Protein AF-A0A2R6E708-F1 (afdb_monomer_lite)

pLDDT: mean 72.61, std 21.99, range [40.0, 98.25]

Foldseek 3Di:
DDDDDDDDDDDDDDDDDDDDDDDDDDDDDDPPPPPPPDDDDDDPDDPDDPVVVDDQLDDDDDPAPAWDDWDADPVRQWIWTQGPVWIWIWGCPPSNDIDTDDID

Sequence (104 aa):
MRRREYLRSAVGAAGLAGLATTVPPALGADDVSPSTNDRSPAGTGATTTRSDEFEPLASVGLDSEEVAEAVTTPDGRWAFVATFAGFRVVDLADPASPEVVAGR

Radius of gyration: 28.06 Å; chains: 1; bounding box: 31×58×69 Å

Secondary structure (DSSP, 8-state):
----------------------------------------------S--SGGGG--S-----SSS-EEEEEE-TTSSEEEEEESS-EEEEE-SSTTS-EEEEE-

Structure (mmCIF, N/CA/C/O backbone):
data_AF-A0A2R6E708-F1
#
_entry.id   AF-A0A2R6E708-F1
#
loop_
_atom_site.group_PDB
_atom_site.id
_atom_site.type_symbol
_atom_site.label_atom_id
_atom_site.label_alt_id
_atom_site.label_comp_id
_atom_site.label_asym_id
_atom_site.label_entity_id
_atom_site.label_seq_id
_atom_site.pdbx_PDB_ins_code
_atom_site.Cartn_x
_atom_site.Cartn_y
_atom_site.Cartn_z
_atom_site.occupancy
_atom_site.B_iso_or_equiv
_atom_site.auth_seq_id
_atom_site.auth_comp_id
_atom_site.auth_asym_id
_atom_site.auth_atom_id
_atom_site.pdbx_PDB_model_num
ATOM 1 N N . MET A 1 1 ? 8.372 27.273 -28.860 1.00 46.53 1 MET A N 1
ATOM 2 C CA . MET A 1 1 ? 9.191 27.455 -27.641 1.00 46.53 1 MET A CA 1
ATOM 3 C C . MET A 1 1 ? 9.143 28.922 -27.231 1.00 46.53 1 MET A C 1
ATOM 5 O O . MET A 1 1 ? 9.765 29.742 -27.895 1.00 46.53 1 MET A O 1
ATOM 9 N N . ARG A 1 2 ? 8.354 29.279 -26.209 1.00 58.94 2 ARG A N 1
ATOM 10 C CA . ARG A 1 2 ? 8.243 30.658 -25.703 1.00 58.94 2 ARG A CA 1
ATOM 11 C C . ARG A 1 2 ? 8.785 30.685 -24.276 1.00 58.94 2 ARG A C 1
ATOM 13 O O . ARG A 1 2 ? 8.391 29.872 -23.448 1.00 58.94 2 ARG A O 1
ATOM 20 N N . ARG A 1 3 ? 9.794 31.530 -24.075 1.00 58.06 3 ARG A N 1
ATOM 21 C CA . ARG A 1 3 ? 10.642 31.609 -22.887 1.00 58.06 3 ARG A CA 1
ATOM 22 C C . ARG A 1 3 ? 9.893 32.303 -21.739 1.00 58.06 3 ARG A C 1
ATOM 24 O O . ARG A 1 3 ? 9.217 33.293 -21.974 1.00 58.06 3 ARG A O 1
ATOM 31 N N . ARG A 1 4 ? 10.034 31.698 -20.553 1.00 63.19 4 ARG A N 1
ATOM 32 C CA . ARG A 1 4 ? 10.035 32.229 -19.173 1.00 63.19 4 ARG A CA 1
ATOM 33 C C . ARG A 1 4 ? 9.749 33.727 -19.032 1.00 63.19 4 ARG A C 1
ATOM 35 O O . ARG A 1 4 ? 10.479 34.489 -19.641 1.00 63.19 4 ARG A O 1
ATOM 42 N N . GLU A 1 5 ? 8.823 34.099 -18.142 1.00 57.72 5 GLU A N 1
ATOM 43 C CA . GLU A 1 5 ? 8.899 35.294 -17.272 1.00 57.72 5 GLU A CA 1
ATOM 44 C C . GLU A 1 5 ? 7.590 35.488 -16.485 1.00 57.72 5 GLU A C 1
ATOM 46 O O . GLU A 1 5 ? 6.658 36.097 -16.989 1.00 57.72 5 GLU A O 1
ATOM 51 N N . TYR A 1 6 ? 7.522 35.015 -15.234 1.00 52.84 6 TYR A N 1
ATOM 52 C CA . TYR A 1 6 ? 6.590 35.567 -14.240 1.00 52.84 6 TYR A CA 1
ATOM 53 C C . TYR A 1 6 ? 7.247 35.562 -12.855 1.00 52.84 6 TYR A C 1
ATOM 55 O O . TYR A 1 6 ? 7.021 34.683 -12.032 1.00 52.84 6 TYR A O 1
ATOM 63 N N . LEU A 1 7 ? 8.086 36.570 -12.615 1.00 58.50 7 LEU A N 1
ATOM 64 C CA . LEU A 1 7 ? 8.478 37.018 -11.279 1.00 58.50 7 LEU A CA 1
ATOM 65 C C . LEU A 1 7 ? 8.191 38.523 -11.191 1.00 58.50 7 LEU A C 1
ATOM 67 O O . LEU A 1 7 ? 8.990 39.345 -11.631 1.00 58.50 7 LEU A O 1
ATOM 71 N N . ARG A 1 8 ? 7.022 38.871 -10.6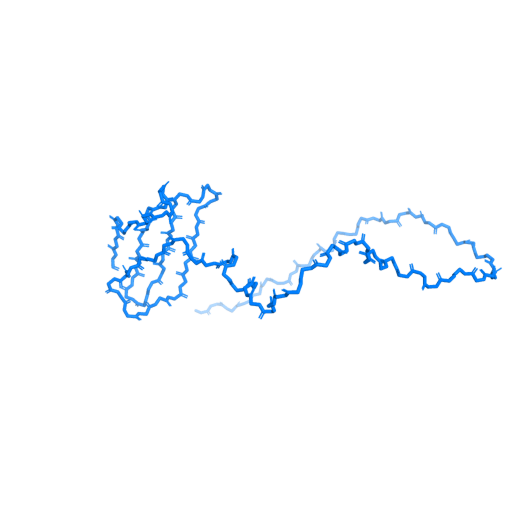45 1.00 54.66 8 ARG A N 1
ATOM 72 C CA . ARG A 1 8 ? 6.670 40.185 -10.070 1.00 54.66 8 ARG A CA 1
ATOM 73 C C . ARG A 1 8 ? 5.688 39.884 -8.932 1.00 54.66 8 ARG A C 1
ATOM 75 O O . ARG A 1 8 ? 4.583 39.441 -9.201 1.00 54.66 8 ARG A O 1
ATOM 82 N N . SER A 1 9 ? 6.152 39.736 -7.693 1.00 42.91 9 SER A N 1
ATOM 83 C CA . SER A 1 9 ? 6.456 40.790 -6.711 1.00 42.91 9 SER A CA 1
ATOM 84 C C . SER A 1 9 ? 5.245 41.648 -6.333 1.00 42.91 9 SER A C 1
ATOM 86 O O . SER A 1 9 ? 4.812 42.485 -7.118 1.00 42.91 9 SER A O 1
ATOM 88 N N . ALA A 1 10 ? 4.755 41.422 -5.112 1.00 55.16 10 ALA A N 1
ATOM 89 C CA . ALA A 1 10 ? 4.139 42.383 -4.188 1.00 55.16 10 ALA A CA 1
ATOM 90 C C . ALA A 1 10 ? 3.968 41.620 -2.855 1.00 55.16 10 ALA A C 1
ATOM 92 O O . ALA A 1 10 ? 3.074 40.796 -2.722 1.00 55.16 10 ALA A O 1
ATOM 93 N N . VAL A 1 11 ? 4.951 41.597 -1.947 1.00 51.38 11 VAL A N 1
ATOM 94 C CA . VAL A 1 11 ? 5.186 42.611 -0.898 1.00 51.38 11 VAL A CA 1
ATOM 95 C C . VAL A 1 11 ? 3.875 43.232 -0.410 1.00 51.38 11 VAL A C 1
ATOM 97 O O . VAL A 1 11 ? 3.474 44.305 -0.846 1.00 51.38 11 VAL A O 1
ATOM 100 N N . GLY A 1 12 ? 3.210 42.525 0.502 1.00 43.16 12 GLY A N 1
ATOM 101 C CA . GLY A 1 12 ? 2.180 43.073 1.376 1.00 43.16 12 GLY A CA 1
ATOM 102 C C . GLY A 1 12 ? 2.776 43.267 2.765 1.00 43.16 12 GLY A C 1
ATOM 103 O O . GLY A 1 12 ? 2.881 42.317 3.533 1.00 43.16 12 GLY A O 1
ATOM 104 N N . ALA A 1 13 ? 3.212 44.490 3.057 1.00 47.12 13 ALA A N 1
ATOM 105 C CA . ALA A 1 13 ? 3.606 44.916 4.391 1.00 47.12 13 ALA A CA 1
ATOM 106 C C . ALA A 1 13 ? 2.341 45.165 5.227 1.00 47.12 13 ALA A C 1
ATOM 108 O O . ALA A 1 13 ? 1.618 46.127 4.979 1.00 47.12 13 ALA A O 1
ATOM 109 N N . ALA A 1 14 ? 2.077 44.310 6.213 1.00 45.00 14 ALA A N 1
ATOM 110 C CA . ALA A 1 14 ? 1.120 44.584 7.281 1.00 45.00 14 ALA A CA 1
ATOM 111 C C . ALA A 1 14 ? 1.910 44.745 8.587 1.00 45.00 14 ALA A C 1
ATOM 113 O O . ALA A 1 14 ? 2.676 43.867 8.978 1.00 45.00 14 ALA A O 1
ATOM 114 N N . GLY A 1 15 ? 1.803 45.938 9.172 1.00 40.00 15 GLY A N 1
ATOM 115 C CA . GLY A 1 15 ? 2.699 46.452 10.198 1.00 40.00 15 GLY A CA 1
ATOM 116 C C . GLY A 1 15 ? 2.564 45.786 11.564 1.00 40.00 15 GLY A C 1
ATOM 117 O O . GLY A 1 15 ? 1.469 45.513 12.045 1.00 40.00 15 GLY A O 1
ATOM 118 N N . LEU A 1 16 ? 3.711 45.612 12.216 1.00 43.25 16 LEU A N 1
ATOM 119 C CA . LEU A 1 16 ? 3.812 45.344 13.645 1.00 43.25 16 LEU A CA 1
ATOM 120 C C . LEU A 1 16 ? 4.058 46.672 14.359 1.00 43.25 16 LEU A C 1
ATOM 122 O O . LEU A 1 16 ? 5.170 47.198 14.382 1.00 43.25 16 LEU A O 1
ATOM 126 N N . ALA A 1 17 ? 2.985 47.235 14.903 1.00 45.31 17 ALA A N 1
ATOM 127 C CA . ALA A 1 17 ? 3.048 48.359 15.815 1.00 45.31 17 ALA A CA 1
ATOM 128 C C . ALA A 1 17 ? 3.394 47.860 17.227 1.00 45.31 17 ALA A C 1
ATOM 130 O O . ALA A 1 17 ? 2.650 47.078 17.808 1.00 45.31 17 ALA A O 1
ATOM 131 N N . GLY A 1 18 ? 4.498 48.382 17.764 1.00 43.66 18 GLY A N 1
ATOM 132 C CA . GLY A 1 18 ? 4.658 48.691 19.184 1.00 43.66 18 GLY A CA 1
ATOM 133 C C . GLY A 1 18 ? 5.059 47.551 20.113 1.00 43.66 18 GLY A C 1
ATOM 134 O O . GLY A 1 18 ? 4.198 46.870 20.646 1.00 43.66 18 GLY A O 1
ATOM 135 N N . LEU A 1 19 ? 6.348 47.481 20.457 1.00 46.94 19 LEU A N 1
ATOM 136 C CA . LEU A 1 19 ? 6.777 47.053 21.791 1.00 46.94 19 LEU A CA 1
ATOM 137 C C . LEU A 1 19 ? 7.939 47.941 22.254 1.00 46.94 19 LEU A C 1
ATOM 139 O O . LEU A 1 19 ? 8.966 48.062 21.588 1.00 46.94 19 LEU A O 1
ATOM 143 N N . ALA A 1 20 ? 7.705 48.634 23.366 1.00 49.03 20 ALA A N 1
ATOM 144 C CA . ALA A 1 20 ? 8.596 49.612 23.967 1.00 49.03 20 ALA A CA 1
ATOM 145 C C . ALA A 1 20 ? 9.851 48.951 24.558 1.00 49.03 20 ALA A C 1
ATOM 147 O O . ALA A 1 20 ? 9.784 47.881 25.158 1.00 49.03 20 ALA A O 1
ATOM 148 N N . THR A 1 21 ? 10.989 49.630 24.409 1.00 49.47 21 THR A N 1
ATOM 149 C CA . THR A 1 21 ? 12.253 49.278 25.060 1.00 49.47 21 THR A CA 1
ATOM 150 C C . THR A 1 21 ? 12.289 49.889 26.458 1.00 49.47 21 THR A C 1
ATOM 152 O O . THR A 1 21 ? 12.107 51.095 26.589 1.00 49.47 21 THR A O 1
ATOM 155 N N . THR A 1 22 ? 12.554 49.088 27.489 1.00 55.75 22 THR A N 1
ATOM 156 C CA . THR A 1 22 ? 13.153 49.559 28.748 1.00 55.75 22 THR A CA 1
ATOM 157 C C . THR A 1 22 ? 13.912 48.404 29.401 1.00 55.75 22 THR A C 1
ATOM 159 O O . THR A 1 22 ? 13.300 47.478 29.928 1.00 55.75 22 THR A O 1
ATOM 162 N N . VAL A 1 23 ? 15.245 48.465 29.372 1.00 56.66 23 VAL A N 1
ATOM 163 C CA . VAL A 1 23 ? 16.144 47.617 30.174 1.00 56.66 23 VAL A CA 1
ATOM 164 C C . VAL A 1 23 ? 16.392 48.316 31.513 1.00 56.66 23 VAL A C 1
ATOM 166 O O . VAL A 1 23 ? 16.627 49.526 31.525 1.00 56.66 23 VAL A O 1
ATOM 169 N N . PRO A 1 24 ? 16.397 47.577 32.632 1.00 54.50 24 PRO A N 1
ATOM 170 C CA . PRO A 1 24 ? 17.534 47.691 33.548 1.00 54.50 24 PRO A CA 1
ATOM 171 C C . PRO A 1 24 ? 18.154 46.327 33.922 1.00 54.50 24 PRO A C 1
ATOM 173 O O . PRO A 1 24 ? 17.512 45.290 33.760 1.00 54.50 24 PRO A O 1
ATOM 176 N N . PRO A 1 25 ? 19.417 46.318 34.393 1.00 57.31 25 PRO A N 1
ATOM 177 C CA . PRO A 1 25 ? 20.227 45.114 34.527 1.00 57.31 25 PRO A CA 1
ATOM 178 C C . PRO A 1 25 ? 20.175 44.484 35.931 1.00 57.31 25 PRO A C 1
ATOM 180 O O . PRO A 1 25 ? 19.835 45.143 36.910 1.00 57.31 25 PRO A O 1
ATOM 183 N N . ALA A 1 26 ? 20.699 43.253 35.980 1.00 47.25 26 ALA A N 1
ATOM 184 C CA . ALA A 1 26 ? 21.366 42.582 37.100 1.00 47.25 26 ALA A CA 1
ATOM 185 C C . ALA A 1 26 ? 20.594 41.510 37.897 1.00 47.25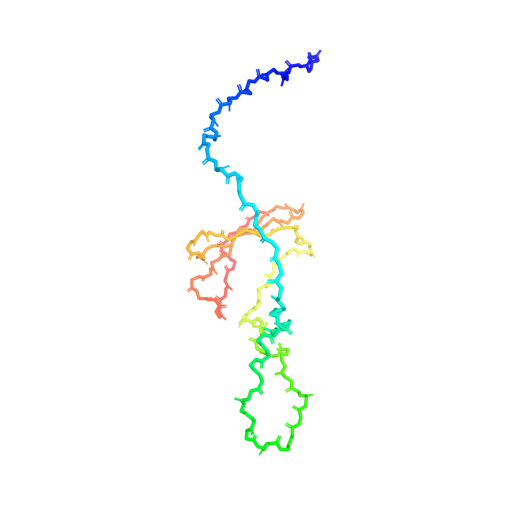 26 ALA A C 1
ATOM 187 O O . ALA A 1 26 ? 19.477 41.709 38.360 1.00 47.25 26 ALA A O 1
ATOM 188 N N . LEU A 1 27 ? 21.376 40.454 38.169 1.00 43.75 27 LEU A N 1
ATOM 189 C CA . LEU A 1 27 ? 21.300 39.441 39.230 1.00 43.75 27 LEU A CA 1
ATOM 190 C C . LEU A 1 27 ? 20.712 38.087 38.813 1.00 43.75 27 LEU A C 1
ATOM 192 O O . LEU A 1 27 ? 19.643 37.992 38.226 1.00 43.75 27 LEU A O 1
ATOM 196 N N . GLY A 1 28 ? 21.525 37.057 39.067 1.00 49.66 28 GLY A N 1
ATOM 197 C CA . GLY A 1 28 ? 21.445 35.715 38.509 1.00 49.66 28 GLY A CA 1
ATOM 198 C C . GLY A 1 28 ? 20.111 35.006 38.699 1.00 49.66 28 GLY A C 1
ATOM 199 O O . GLY A 1 28 ? 19.449 35.135 39.724 1.00 49.66 28 GLY A O 1
ATOM 200 N N . ALA A 1 29 ? 19.779 34.198 37.702 1.00 55.41 29 ALA A N 1
ATOM 201 C CA . ALA A 1 29 ? 18.873 33.080 37.847 1.00 55.41 29 ALA A CA 1
ATOM 202 C C . ALA A 1 29 ? 19.575 31.887 37.201 1.00 55.41 29 ALA A C 1
ATOM 204 O O . ALA A 1 29 ? 19.902 31.913 36.014 1.00 55.41 29 ALA A O 1
ATOM 205 N N . ASP A 1 30 ? 19.899 30.924 38.051 1.00 49.72 30 ASP A N 1
ATOM 206 C CA . ASP A 1 30 ? 20.515 29.647 37.748 1.00 49.72 30 ASP A CA 1
ATOM 207 C C . ASP A 1 30 ? 19.913 28.997 36.495 1.00 49.72 30 ASP A C 1
ATOM 209 O O . ASP A 1 30 ? 18.692 28.912 36.343 1.00 49.72 30 ASP A O 1
ATOM 213 N N . ASP A 1 31 ? 20.790 28.515 35.611 1.00 53.00 31 ASP A N 1
ATOM 214 C CA . ASP A 1 31 ? 20.453 27.607 34.515 1.00 53.00 31 ASP A CA 1
ATOM 215 C C . ASP A 1 31 ? 19.993 26.272 35.123 1.00 53.00 31 ASP A C 1
ATOM 217 O O . ASP A 1 31 ? 20.736 25.298 35.237 1.00 53.00 31 ASP A O 1
ATOM 221 N N . VAL A 1 32 ? 18.760 26.255 35.627 1.00 53.97 32 VAL A N 1
ATOM 222 C CA . VAL A 1 32 ? 18.070 25.035 36.029 1.00 53.97 32 VAL A CA 1
ATOM 223 C C . VAL A 1 32 ? 17.278 24.576 34.818 1.00 53.97 32 VAL A C 1
ATOM 225 O O . VAL A 1 32 ? 16.080 24.820 34.683 1.00 53.97 32 VAL A O 1
ATOM 228 N N . SER A 1 33 ? 17.977 23.889 33.918 1.00 51.09 33 SER A N 1
ATOM 229 C CA . SER A 1 33 ? 17.343 22.925 33.024 1.00 51.09 33 SER A CA 1
ATOM 230 C C . SER A 1 33 ? 16.517 21.951 33.881 1.00 51.09 33 SER A C 1
ATOM 232 O O . SER A 1 33 ? 17.101 21.281 34.740 1.00 51.09 33 SER A O 1
ATOM 234 N N . PRO A 1 34 ? 15.184 21.835 33.713 1.00 47.34 34 PRO A N 1
ATOM 235 C CA . PRO A 1 34 ? 14.400 20.877 34.480 1.00 47.34 34 PRO A CA 1
ATOM 236 C C . PRO A 1 34 ? 14.714 19.458 33.993 1.00 47.34 34 PRO A C 1
ATOM 238 O O . PRO A 1 34 ? 14.059 18.910 33.110 1.00 47.34 34 PRO A O 1
ATOM 241 N N . SER A 1 35 ? 15.738 18.851 34.591 1.00 47.78 35 SER A N 1
ATOM 242 C CA . SER A 1 35 ? 15.940 17.407 34.567 1.00 47.78 35 SER A CA 1
ATOM 243 C C . SER A 1 35 ? 14.931 16.773 35.518 1.00 47.78 35 SER A C 1
ATOM 245 O O . SER A 1 35 ? 15.204 16.610 36.704 1.00 47.78 35 SER A O 1
ATOM 247 N N . THR A 1 36 ? 13.756 16.398 35.022 1.00 52.94 36 THR A N 1
ATOM 248 C CA . THR A 1 36 ? 12.865 15.496 35.763 1.00 52.94 36 THR A CA 1
ATOM 249 C C . THR A 1 36 ? 13.296 14.053 35.519 1.00 52.94 36 THR A C 1
ATOM 251 O O . THR A 1 36 ? 12.641 13.308 34.796 1.00 52.94 36 THR A O 1
ATOM 254 N N . ASN A 1 37 ? 14.416 13.666 36.126 1.00 55.34 37 ASN A N 1
ATOM 255 C CA . ASN A 1 37 ? 14.744 12.267 36.372 1.00 55.34 37 ASN A CA 1
ATOM 256 C C . ASN A 1 37 ? 14.470 11.980 37.849 1.00 55.34 37 ASN A C 1
ATOM 258 O O . ASN A 1 37 ? 15.370 12.124 38.668 1.00 55.34 37 ASN A O 1
ATOM 262 N N . ASP A 1 38 ? 13.245 11.576 38.190 1.00 50.28 38 ASP A N 1
ATOM 263 C CA . ASP A 1 38 ? 13.012 10.823 39.425 1.00 50.28 38 ASP A CA 1
ATOM 264 C C . ASP A 1 38 ? 11.728 9.985 39.342 1.00 50.28 38 ASP A C 1
ATOM 266 O O . ASP A 1 38 ? 10.622 10.495 39.522 1.00 50.28 38 ASP A O 1
ATOM 270 N N . ARG A 1 39 ? 11.877 8.694 39.016 1.00 43.50 39 ARG A N 1
ATOM 271 C CA . ARG A 1 39 ? 11.501 7.579 39.907 1.00 43.50 39 ARG A CA 1
ATOM 272 C C . ARG A 1 39 ? 11.786 6.248 39.208 1.00 43.50 39 ARG A C 1
ATOM 274 O O . ARG A 1 39 ? 11.003 5.772 38.393 1.00 43.50 39 ARG A O 1
ATOM 281 N N . SER A 1 40 ? 12.912 5.640 39.563 1.00 40.66 40 SER A N 1
ATOM 282 C CA . SER A 1 40 ? 13.256 4.266 39.197 1.00 40.66 40 SER A CA 1
ATOM 283 C C . SER A 1 40 ? 12.914 3.345 40.373 1.00 40.66 40 SER A C 1
ATOM 285 O O . SER A 1 40 ? 13.505 3.520 41.441 1.00 40.66 40 SER A O 1
ATOM 287 N N . PRO A 1 41 ? 11.985 2.377 40.257 1.00 46.03 41 PRO A N 1
ATOM 288 C CA . PRO A 1 41 ? 12.023 1.211 41.118 1.00 46.03 41 PRO A CA 1
ATOM 289 C C . PRO A 1 41 ? 13.031 0.226 40.521 1.00 46.03 41 PRO A C 1
ATOM 291 O O . PRO A 1 41 ? 12.975 -0.117 39.343 1.00 46.03 41 PRO A O 1
ATOM 294 N N . ALA A 1 42 ? 13.983 -0.198 41.346 1.00 49.25 42 ALA A N 1
ATOM 295 C CA . ALA A 1 42 ? 15.028 -1.143 40.992 1.00 49.25 42 ALA A CA 1
ATOM 296 C C . ALA A 1 42 ? 14.463 -2.404 40.310 1.00 49.25 42 ALA A C 1
ATOM 298 O O . ALA A 1 42 ? 13.847 -3.254 40.951 1.00 49.25 42 ALA A O 1
ATOM 299 N N . GLY A 1 43 ? 14.725 -2.522 39.010 1.00 45.59 43 GLY A N 1
ATOM 300 C CA . GLY A 1 43 ? 14.596 -3.741 38.228 1.00 45.59 43 GLY A CA 1
ATOM 301 C C . GLY A 1 43 ? 15.934 -4.020 37.558 1.00 45.59 43 GLY A C 1
ATOM 302 O O . GLY A 1 43 ? 16.260 -3.447 36.524 1.00 45.59 43 GLY A O 1
ATOM 303 N N . THR A 1 44 ? 16.748 -4.864 38.182 1.00 49.78 44 THR A N 1
ATOM 304 C CA . THR A 1 44 ? 17.946 -5.443 37.573 1.00 49.78 44 THR A CA 1
ATOM 305 C C . THR A 1 44 ? 17.524 -6.278 36.363 1.00 49.78 44 THR A C 1
ATOM 307 O O . THR A 1 44 ? 16.999 -7.373 36.547 1.00 49.78 44 THR A O 1
ATOM 310 N N . GLY A 1 45 ? 17.751 -5.794 35.139 1.00 51.91 45 GLY A N 1
ATOM 311 C CA . GLY A 1 45 ? 17.588 -6.626 33.944 1.00 51.91 45 GLY A CA 1
ATOM 312 C C . GLY A 1 45 ? 17.290 -5.875 32.648 1.00 51.91 45 GLY A C 1
ATOM 313 O O . GLY A 1 45 ? 16.152 -5.522 32.388 1.00 51.91 45 GLY A O 1
ATOM 314 N N . ALA A 1 46 ? 18.327 -5.776 31.817 1.00 49.81 46 ALA A N 1
ATOM 315 C CA . ALA A 1 46 ? 18.295 -5.687 30.358 1.00 49.81 46 ALA A CA 1
ATOM 316 C C . ALA A 1 46 ? 17.950 -4.338 29.686 1.00 49.81 46 ALA A C 1
ATOM 318 O O . ALA A 1 46 ? 16.804 -3.936 29.516 1.00 49.81 46 ALA A O 1
ATOM 319 N N . THR A 1 47 ? 18.999 -3.711 29.144 1.00 50.78 47 THR A N 1
ATOM 320 C CA . THR A 1 47 ? 18.942 -2.930 27.901 1.00 50.78 47 THR A CA 1
ATOM 321 C C . THR A 1 47 ? 18.559 -3.873 26.753 1.00 50.78 47 THR A C 1
ATOM 323 O O . THR A 1 47 ? 19.410 -4.305 25.984 1.00 50.78 47 THR A O 1
ATOM 326 N N . THR A 1 48 ? 17.293 -4.252 26.656 1.00 55.91 48 THR A N 1
ATOM 327 C CA . THR A 1 48 ? 16.722 -4.922 25.480 1.00 55.91 48 THR A CA 1
ATOM 328 C C . THR A 1 48 ? 15.325 -4.360 25.273 1.00 55.91 48 THR A C 1
ATOM 330 O O . THR A 1 48 ? 14.577 -4.235 26.237 1.00 55.91 48 THR A O 1
ATOM 333 N N . THR A 1 49 ? 15.013 -4.019 24.020 1.00 56.31 49 THR A N 1
ATOM 334 C CA . THR A 1 49 ? 13.672 -3.661 23.532 1.00 56.31 49 THR A CA 1
ATOM 335 C C . THR A 1 49 ? 13.216 -2.213 23.776 1.00 56.31 49 THR A C 1
ATOM 337 O O . THR A 1 49 ? 12.304 -1.929 24.540 1.00 56.31 49 THR A O 1
ATOM 340 N N . ARG A 1 50 ? 13.818 -1.260 23.049 1.00 59.09 50 ARG A N 1
ATOM 341 C CA . ARG A 1 50 ? 13.069 -0.088 22.533 1.00 59.09 50 ARG A CA 1
ATOM 342 C C . ARG A 1 50 ? 12.712 -0.262 21.046 1.00 59.09 50 ARG A C 1
ATOM 344 O O . ARG A 1 50 ? 11.814 0.399 20.551 1.00 59.09 50 ARG A O 1
ATOM 351 N N . SER A 1 51 ? 13.403 -1.159 20.339 1.00 64.62 51 SER A N 1
ATOM 352 C CA . SER A 1 51 ? 13.156 -1.481 18.928 1.00 64.62 51 SER A CA 1
ATOM 353 C C . SER A 1 51 ? 11.785 -2.107 18.693 1.00 64.62 51 SER A C 1
ATOM 355 O O . SER A 1 51 ? 11.130 -1.754 17.720 1.00 64.62 51 SER A O 1
ATOM 357 N N . ASP A 1 52 ? 11.334 -2.972 19.603 1.00 72.56 52 ASP A N 1
ATOM 358 C CA . ASP A 1 52 ? 10.138 -3.787 19.355 1.00 72.56 52 ASP A CA 1
ATOM 359 C C . ASP A 1 52 ? 8.835 -2.996 19.606 1.00 72.56 52 ASP A C 1
ATOM 361 O O . ASP A 1 52 ? 7.742 -3.456 19.299 1.00 72.56 52 ASP A O 1
ATOM 365 N N . GLU A 1 53 ? 8.930 -1.770 20.139 1.00 86.25 53 GLU A N 1
ATOM 366 C CA . GLU A 1 53 ? 7.773 -0.888 20.357 1.00 86.25 53 GLU A CA 1
ATOM 367 C C . GLU A 1 53 ? 7.164 -0.379 19.035 1.00 86.25 53 GLU A C 1
ATOM 369 O O . GLU A 1 53 ? 5.989 -0.023 18.992 1.00 86.25 53 GLU A O 1
ATOM 374 N N . PHE A 1 54 ? 7.943 -0.373 17.947 1.00 85.88 54 PHE A N 1
ATOM 375 C CA . PHE A 1 54 ? 7.540 0.163 16.642 1.00 85.88 54 PHE A CA 1
ATOM 376 C C . PHE A 1 54 ? 7.649 -0.871 15.516 1.00 85.88 54 PHE A C 1
ATOM 378 O O . PHE A 1 54 ? 7.987 -0.524 14.381 1.00 85.88 54 PHE A O 1
ATOM 385 N N . GLU A 1 55 ? 7.379 -2.145 15.808 1.00 90.38 55 GLU A N 1
ATOM 386 C CA . GLU A 1 55 ? 7.344 -3.163 14.756 1.00 90.38 55 GLU A CA 1
ATOM 387 C C . GLU A 1 55 ? 6.154 -2.958 13.803 1.00 90.38 55 GLU A C 1
ATOM 389 O O . GLU A 1 55 ? 5.079 -2.510 14.221 1.00 90.38 55 GLU A O 1
ATOM 394 N N . PRO A 1 56 ? 6.312 -3.283 12.506 1.00 92.38 56 PRO A N 1
ATOM 395 C CA . PRO A 1 56 ? 5.203 -3.258 11.564 1.00 92.38 56 PRO A CA 1
ATOM 396 C C . PRO A 1 56 ? 4.086 -4.204 12.011 1.00 92.38 56 PRO A C 1
ATOM 398 O O . PRO A 1 56 ? 4.333 -5.372 12.296 1.00 92.38 56 PRO A O 1
ATOM 401 N N . LEU A 1 57 ? 2.840 -3.723 11.998 1.00 94.00 57 LEU A N 1
ATOM 402 C CA . LEU A 1 57 ? 1.677 -4.557 12.317 1.00 94.00 57 LEU A CA 1
ATOM 403 C C . LEU A 1 57 ? 1.456 -5.663 11.271 1.00 94.00 57 LEU A C 1
ATOM 405 O O . LEU A 1 57 ? 1.030 -6.765 11.604 1.00 94.00 57 LEU A O 1
AT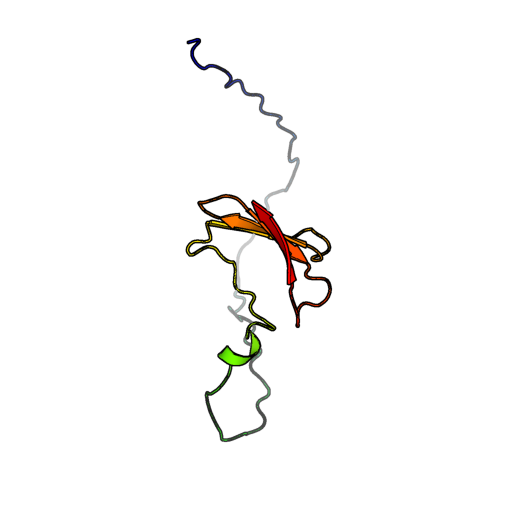OM 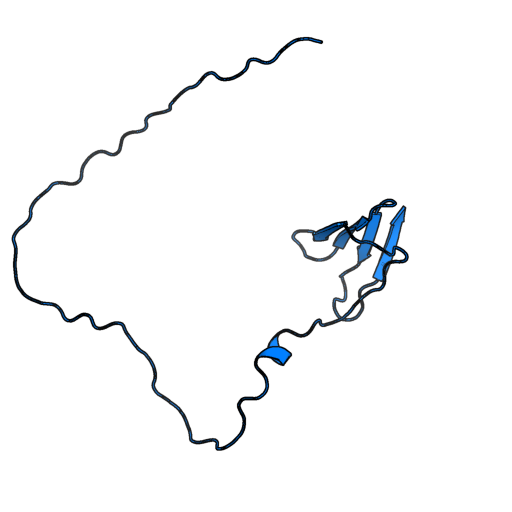409 N N . ALA A 1 58 ? 1.756 -5.359 10.008 1.00 94.94 58 ALA A N 1
ATOM 410 C CA . ALA A 1 58 ? 1.697 -6.291 8.894 1.00 94.94 58 ALA A CA 1
ATOM 411 C C . ALA A 1 58 ? 2.631 -5.842 7.762 1.00 94.94 58 ALA A C 1
ATOM 413 O O . ALA A 1 58 ? 3.175 -4.736 7.761 1.00 94.94 58 ALA A O 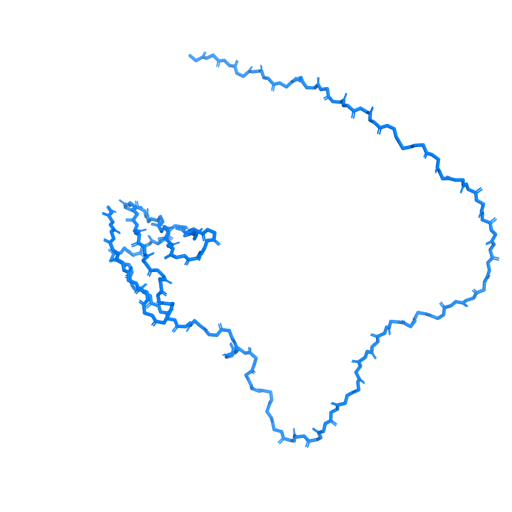1
ATOM 414 N N . SER A 1 59 ? 2.816 -6.710 6.770 1.00 93.19 59 SER A N 1
ATOM 415 C CA . SER A 1 59 ? 3.510 -6.399 5.520 1.00 93.19 59 SER A CA 1
ATOM 416 C C . SER A 1 59 ? 2.750 -7.023 4.360 1.00 93.19 59 SER A C 1
ATOM 418 O O . SER A 1 59 ? 2.287 -8.157 4.462 1.00 93.19 59 SER A O 1
ATOM 420 N N . VAL A 1 60 ? 2.638 -6.290 3.257 1.00 94.06 60 VAL A N 1
ATOM 421 C CA . VAL A 1 60 ? 1.994 -6.760 2.029 1.00 94.06 60 VAL A CA 1
ATOM 422 C C . VAL A 1 60 ? 3.007 -6.748 0.893 1.00 94.06 60 VAL A C 1
ATOM 424 O O . VAL A 1 60 ? 3.721 -5.765 0.693 1.00 94.06 60 VAL A O 1
ATOM 427 N N . GLY A 1 61 ? 3.098 -7.863 0.171 1.00 91.69 61 GLY A N 1
ATOM 428 C CA . GLY A 1 61 ? 3.917 -7.960 -1.030 1.00 91.69 61 GLY A CA 1
ATOM 429 C C . GLY A 1 61 ? 3.218 -7.270 -2.193 1.00 91.69 61 GLY A C 1
ATOM 430 O O . GLY A 1 61 ? 2.034 -7.495 -2.429 1.00 91.69 61 GLY A O 1
ATOM 431 N N . LEU A 1 62 ? 3.951 -6.439 -2.926 1.00 88.88 62 LEU A N 1
ATOM 432 C CA . LEU A 1 62 ? 3.501 -5.936 -4.217 1.00 88.88 62 LEU A CA 1
ATOM 433 C C . LEU A 1 62 ? 4.161 -6.798 -5.291 1.00 88.88 62 LEU A C 1
ATOM 435 O O . LEU A 1 62 ? 5.350 -7.088 -5.180 1.00 88.88 62 LEU A O 1
ATOM 439 N N . ASP A 1 63 ? 3.432 -7.177 -6.344 1.00 84.62 63 ASP A N 1
ATOM 440 C CA . ASP A 1 63 ? 3.970 -7.955 -7.481 1.00 84.62 63 ASP A CA 1
ATOM 441 C C . ASP A 1 63 ? 4.971 -7.154 -8.349 1.00 84.62 63 ASP A C 1
ATOM 443 O O . ASP A 1 63 ? 5.092 -7.363 -9.555 1.00 84.62 63 ASP A O 1
ATOM 447 N N . SER A 1 64 ? 5.640 -6.166 -7.760 1.00 78.94 64 SER A N 1
ATOM 448 C CA . SER A 1 64 ? 6.608 -5.268 -8.371 1.00 78.94 64 SER A CA 1
ATOM 449 C C . SER A 1 64 ? 7.886 -5.283 -7.545 1.00 78.94 64 SER A C 1
ATOM 451 O O . SER A 1 64 ? 7.837 -5.080 -6.334 1.00 78.94 64 SER A O 1
ATOM 453 N N . GLU A 1 65 ? 9.022 -5.454 -8.212 1.00 78.81 65 GLU A N 1
ATOM 454 C CA . GLU A 1 65 ? 10.333 -5.544 -7.560 1.00 78.81 65 GLU A CA 1
ATOM 455 C C . GLU A 1 65 ? 10.795 -4.204 -6.964 1.00 78.81 65 GLU A C 1
ATOM 457 O O . GLU A 1 65 ? 11.611 -4.185 -6.047 1.00 78.81 65 GLU A O 1
ATOM 462 N N . GLU A 1 66 ? 10.243 -3.082 -7.443 1.00 85.44 66 GLU A N 1
ATOM 463 C CA . GLU A 1 66 ? 10.652 -1.742 -7.029 1.00 85.44 66 GLU A CA 1
ATOM 464 C C . GLU A 1 66 ? 9.446 -0.820 -6.768 1.00 85.44 66 GLU A C 1
ATOM 466 O O . GLU A 1 66 ? 8.610 -0.561 -7.646 1.00 85.44 66 GLU A O 1
ATOM 471 N N . VAL A 1 67 ? 9.389 -0.289 -5.544 1.00 91.69 67 VAL A N 1
ATOM 472 C CA . VAL A 1 67 ? 8.425 0.725 -5.094 1.00 91.69 67 VAL A CA 1
ATOM 473 C C . VAL A 1 67 ? 9.094 2.094 -5.131 1.00 91.69 67 VAL A C 1
ATOM 475 O O . VAL A 1 67 ? 10.212 2.246 -4.644 1.00 91.69 67 VAL A O 1
ATOM 478 N N . ALA A 1 68 ? 8.409 3.090 -5.692 1.00 93.50 68 ALA A N 1
ATOM 479 C CA . ALA A 1 68 ? 8.912 4.459 -5.759 1.00 93.50 68 ALA A CA 1
ATOM 480 C C . ALA A 1 68 ? 8.418 5.304 -4.575 1.00 93.50 68 ALA A C 1
ATOM 482 O O . ALA A 1 68 ? 9.215 5.928 -3.880 1.00 93.50 68 ALA A O 1
ATOM 483 N N . GLU A 1 69 ? 7.106 5.318 -4.337 1.00 95.56 69 GLU A N 1
ATOM 484 C CA . GLU A 1 69 ? 6.475 6.138 -3.297 1.00 95.56 69 GLU A CA 1
ATOM 485 C C . GLU A 1 69 ? 5.128 5.534 -2.886 1.00 95.56 69 GLU A C 1
ATOM 487 O O . GLU A 1 69 ? 4.473 4.870 -3.689 1.00 95.56 69 GLU A O 1
ATOM 492 N N . ALA A 1 70 ? 4.691 5.786 -1.653 1.00 95.25 70 ALA A N 1
ATOM 493 C CA . ALA A 1 70 ? 3.352 5.452 -1.185 1.00 95.25 70 ALA A CA 1
ATOM 494 C C . ALA A 1 70 ? 2.718 6.648 -0.466 1.00 95.25 70 ALA A C 1
ATOM 496 O O . ALA A 1 70 ? 3.379 7.328 0.316 1.00 95.25 70 ALA A O 1
ATOM 497 N N . VAL A 1 71 ? 1.427 6.875 -0.706 1.00 97.81 71 VAL A N 1
ATOM 498 C CA . VAL A 1 71 ? 0.640 7.921 -0.039 1.00 97.81 71 VAL A CA 1
ATOM 499 C C . VAL A 1 71 ? -0.647 7.315 0.498 1.00 97.81 71 VAL A C 1
ATOM 501 O O . VAL A 1 71 ? -1.318 6.554 -0.200 1.00 97.81 71 VAL A O 1
ATOM 504 N N . THR A 1 72 ? -1.006 7.669 1.727 1.00 98.25 72 THR A N 1
ATOM 505 C CA . THR A 1 72 ? -2.261 7.259 2.358 1.00 98.25 72 THR A CA 1
ATOM 506 C C . THR A 1 72 ? -3.326 8.341 2.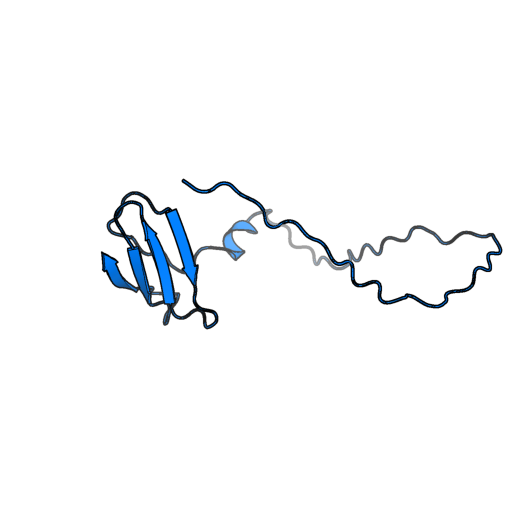259 1.00 98.25 72 THR A C 1
ATOM 508 O O . THR A 1 72 ? -3.036 9.539 2.180 1.00 98.25 72 THR A O 1
ATOM 511 N N . THR A 1 73 ? -4.589 7.928 2.269 1.00 98.00 73 THR A N 1
ATOM 512 C CA . THR A 1 73 ? -5.703 8.863 2.425 1.00 98.00 73 THR A CA 1
ATOM 513 C C . THR A 1 73 ? -5.724 9.461 3.838 1.00 98.00 73 THR A C 1
ATOM 515 O O . THR A 1 73 ? -5.209 8.846 4.772 1.00 98.00 73 THR A O 1
ATOM 518 N N . PRO A 1 74 ? -6.332 10.647 4.045 1.00 98.00 74 PRO A N 1
ATOM 519 C CA . PRO A 1 74 ? -6.381 11.285 5.366 1.00 98.00 74 PRO A CA 1
ATOM 520 C C . PRO A 1 74 ? -7.098 10.461 6.443 1.00 98.00 74 PRO A C 1
ATOM 522 O O . PRO A 1 74 ? -6.812 10.614 7.626 1.00 98.00 74 PRO A O 1
ATOM 525 N N . ASP A 1 75 ? -8.036 9.604 6.036 1.00 96.81 75 ASP A N 1
ATOM 526 C CA . ASP A 1 75 ? -8.737 8.649 6.899 1.00 96.81 75 ASP A CA 1
ATOM 527 C C . ASP A 1 75 ? -7.958 7.336 7.102 1.00 96.81 75 ASP A C 1
ATOM 529 O O . ASP A 1 75 ? -8.410 6.465 7.839 1.00 96.81 75 ASP A O 1
ATOM 533 N N . GLY A 1 76 ? -6.799 7.186 6.451 1.00 96.50 76 GLY A N 1
ATOM 534 C CA . GLY A 1 76 ? -5.918 6.026 6.559 1.00 96.50 76 GLY A CA 1
ATOM 535 C C . GLY A 1 76 ? -6.444 4.756 5.898 1.00 96.50 76 GLY A C 1
ATOM 536 O O . GLY A 1 76 ? -5.793 3.725 6.011 1.00 96.50 76 GLY A O 1
ATOM 537 N N . ARG A 1 77 ? -7.593 4.800 5.212 1.00 97.19 77 ARG A N 1
ATOM 538 C CA . ARG A 1 77 ? -8.231 3.595 4.669 1.00 97.19 77 ARG A CA 1
ATOM 539 C C . ARG A 1 77 ? -7.564 3.056 3.410 1.00 97.19 77 ARG A C 1
ATOM 541 O O . ARG A 1 77 ? -7.626 1.860 3.160 1.00 97.19 77 ARG A O 1
ATOM 548 N N . TRP A 1 78 ? -6.953 3.918 2.610 1.00 98.12 78 TRP A N 1
ATOM 549 C CA . TRP A 1 78 ? -6.341 3.513 1.352 1.00 98.12 78 TRP A CA 1
ATOM 550 C C . TRP A 1 78 ? -4.889 3.948 1.309 1.00 98.12 78 TRP A C 1
ATOM 552 O O . TRP A 1 78 ? -4.565 5.067 1.712 1.00 98.12 78 TRP A O 1
ATOM 562 N N . ALA A 1 79 ? -4.038 3.096 0.744 1.00 97.75 79 ALA A N 1
ATOM 563 C CA . ALA A 1 79 ? -2.719 3.490 0.275 1.00 97.75 79 ALA A CA 1
ATOM 564 C C . ALA A 1 79 ? -2.627 3.356 -1.244 1.00 97.75 79 ALA A C 1
ATOM 566 O O . ALA A 1 79 ? -3.007 2.342 -1.832 1.00 97.75 79 ALA A O 1
ATOM 567 N N . PHE A 1 80 ? -2.083 4.388 -1.875 1.00 97.38 80 PHE A N 1
ATOM 568 C CA . PHE A 1 80 ? -1.731 4.400 -3.285 1.00 97.38 80 PHE A CA 1
ATOM 569 C C . PHE A 1 80 ? -0.220 4.288 -3.391 1.00 97.38 80 PHE A C 1
ATOM 571 O O . PHE A 1 80 ? 0.501 5.158 -2.902 1.00 97.38 80 PHE A O 1
ATOM 578 N N . VAL A 1 81 ? 0.251 3.216 -4.020 1.00 96.88 81 VAL A N 1
ATOM 579 C CA . VAL A 1 81 ? 1.676 2.924 -4.156 1.00 96.88 81 VAL A CA 1
ATOM 580 C C . VAL A 1 81 ? 2.083 3.086 -5.610 1.00 96.88 81 VAL A C 1
ATOM 582 O O . VAL A 1 81 ? 1.585 2.376 -6.484 1.00 96.88 81 VAL A O 1
ATOM 585 N N . ALA A 1 82 ? 2.986 4.024 -5.873 1.00 96.62 82 ALA A N 1
ATOM 586 C CA . ALA A 1 82 ? 3.639 4.179 -7.159 1.00 96.62 82 ALA A CA 1
ATOM 587 C C . ALA A 1 82 ? 4.764 3.147 -7.291 1.00 96.62 82 ALA A C 1
ATOM 589 O O . ALA A 1 82 ? 5.620 3.010 -6.412 1.00 96.62 82 ALA A O 1
ATOM 590 N N . THR A 1 83 ? 4.777 2.440 -8.415 1.00 93.94 83 THR A N 1
ATOM 591 C CA . THR A 1 83 ? 5.850 1.519 -8.798 1.00 93.94 83 THR A CA 1
ATOM 592 C C . THR A 1 83 ? 6.490 2.027 -10.083 1.00 93.94 83 THR A C 1
ATOM 594 O O . THR A 1 83 ? 5.944 2.894 -10.769 1.00 93.94 83 THR A O 1
ATOM 597 N N . PHE A 1 84 ? 7.637 1.475 -10.465 1.00 91.12 84 PHE A N 1
ATOM 598 C CA . PHE A 1 84 ? 8.267 1.853 -11.736 1.00 91.12 84 PHE A CA 1
ATOM 599 C C . PHE A 1 84 ? 7.495 1.363 -12.973 1.00 91.12 84 PHE A C 1
ATOM 601 O O . PHE A 1 84 ? 7.689 1.890 -14.067 1.00 91.12 84 PHE A O 1
ATOM 608 N N . ALA A 1 85 ? 6.595 0.388 -12.805 1.00 90.44 85 ALA A N 1
ATOM 609 C CA . ALA A 1 85 ? 5.765 -0.161 -13.876 1.00 90.44 85 ALA A CA 1
ATOM 610 C C . ALA A 1 85 ? 4.333 0.409 -13.904 1.00 90.44 85 ALA A C 1
ATOM 612 O O . ALA A 1 85 ? 3.620 0.217 -14.889 1.00 90.44 85 ALA A O 1
ATOM 613 N N . GLY A 1 86 ? 3.905 1.118 -12.856 1.00 93.00 86 GLY A N 1
ATOM 614 C CA . GLY A 1 86 ? 2.532 1.589 -12.723 1.00 93.00 86 GLY A CA 1
ATOM 615 C C . GLY A 1 86 ? 2.172 1.936 -11.283 1.00 93.00 86 GLY A C 1
ATOM 616 O O . GLY A 1 86 ? 2.859 2.722 -10.631 1.00 93.00 86 GLY A O 1
ATOM 617 N N . PHE A 1 87 ? 1.060 1.388 -10.792 1.00 95.50 87 PHE A N 1
ATOM 618 C CA . PHE A 1 87 ? 0.606 1.650 -9.424 1.00 95.50 87 PHE A CA 1
ATOM 619 C C . PHE A 1 87 ? -0.152 0.471 -8.815 1.00 95.50 87 PHE A C 1
ATOM 621 O O . PHE A 1 87 ? -0.631 -0.421 -9.522 1.00 95.50 87 PHE A O 1
ATOM 628 N N . ARG A 1 88 ? -0.275 0.479 -7.490 1.00 96.44 88 ARG A N 1
ATOM 629 C CA . ARG A 1 88 ? -1.114 -0.433 -6.706 1.00 96.44 88 ARG A CA 1
ATOM 630 C C . ARG A 1 88 ? -2.002 0.366 -5.758 1.00 96.44 88 ARG A C 1
ATOM 632 O O . ARG A 1 88 ? -1.610 1.432 -5.285 1.00 96.44 88 ARG A O 1
ATOM 639 N N . VAL A 1 89 ? -3.196 -0.152 -5.501 1.00 97.25 89 VAL A N 1
ATOM 640 C CA . VAL A 1 89 ? -4.114 0.355 -4.477 1.00 97.25 89 VAL A CA 1
ATOM 641 C C . VAL A 1 89 ? -4.238 -0.709 -3.405 1.00 97.25 89 VAL A C 1
ATOM 643 O O . VAL A 1 89 ? -4.541 -1.861 -3.719 1.00 97.25 89 VAL A O 1
ATOM 646 N N . VAL A 1 90 ? -4.003 -0.312 -2.162 1.00 97.75 90 VAL A N 1
ATOM 647 C CA . VAL A 1 90 ? -4.046 -1.188 -0.994 1.00 97.75 90 VAL A CA 1
ATOM 648 C C . VAL A 1 90 ? -5.186 -0.739 -0.085 1.00 97.75 90 VAL A C 1
ATOM 650 O O . VAL A 1 90 ? -5.242 0.439 0.279 1.00 97.75 90 VAL A O 1
ATOM 653 N N . ASP A 1 91 ? -6.088 -1.659 0.257 1.00 98.00 91 ASP A N 1
ATOM 654 C CA . ASP A 1 91 ? -7.065 -1.480 1.333 1.00 98.00 91 ASP A CA 1
ATOM 655 C C . ASP A 1 91 ? -6.361 -1.668 2.681 1.00 98.00 91 ASP A C 1
ATOM 657 O O . ASP A 1 91 ? -5.698 -2.679 2.922 1.00 98.00 91 ASP A O 1
ATOM 661 N N . LEU A 1 92 ? -6.497 -0.668 3.546 1.00 97.81 92 LEU A N 1
ATOM 662 C CA . LEU A 1 92 ? -5.958 -0.616 4.903 1.00 97.81 92 LEU A CA 1
ATOM 663 C C . LEU A 1 92 ? -7.078 -0.598 5.957 1.00 97.81 92 LEU A C 1
ATOM 665 O O . LEU A 1 92 ? -6.850 -0.185 7.094 1.00 97.81 92 LEU A O 1
ATOM 669 N N . ALA A 1 93 ? -8.298 -1.020 5.601 1.00 97.62 93 ALA A N 1
ATOM 670 C CA . ALA A 1 93 ? -9.412 -1.118 6.544 1.00 97.62 93 ALA A CA 1
ATOM 671 C C . ALA A 1 93 ? -9.094 -2.000 7.764 1.00 97.62 93 ALA A C 1
ATOM 673 O O . ALA A 1 93 ? -9.528 -1.674 8.869 1.00 97.62 93 ALA A O 1
ATOM 674 N N . ASP A 1 94 ? -8.335 -3.082 7.561 1.00 96.81 94 ASP A N 1
ATOM 675 C CA . ASP A 1 94 ? -7.690 -3.851 8.626 1.00 96.81 94 ASP A CA 1
ATOM 676 C C . ASP A 1 94 ? -6.160 -3.734 8.490 1.00 96.81 94 ASP A C 1
ATOM 678 O O . ASP A 1 94 ? -5.563 -4.382 7.629 1.00 96.81 94 ASP A O 1
ATOM 682 N N . PRO A 1 95 ? -5.486 -2.926 9.326 1.00 95.81 95 PRO A N 1
ATOM 683 C CA . PRO A 1 95 ? -4.045 -2.727 9.218 1.00 95.81 95 PRO A CA 1
ATOM 684 C C . PRO A 1 95 ? -3.232 -3.964 9.644 1.00 95.81 95 PRO A C 1
ATOM 686 O O . PRO A 1 95 ? -2.036 -4.015 9.357 1.00 95.81 95 PRO A O 1
ATOM 689 N N . ALA A 1 96 ? -3.850 -4.959 10.299 1.00 96.62 96 ALA A N 1
ATOM 690 C CA . ALA A 1 96 ? -3.230 -6.262 10.556 1.00 96.62 96 ALA A CA 1
ATOM 691 C C . ALA A 1 96 ? -3.337 -7.218 9.356 1.00 96.62 96 ALA A C 1
ATOM 693 O O . ALA A 1 96 ? -2.640 -8.233 9.313 1.00 96.62 96 ALA A O 1
ATOM 694 N N . SER A 1 97 ? -4.177 -6.891 8.369 1.00 96.62 97 SER A N 1
ATOM 695 C CA . SER A 1 97 ? -4.362 -7.672 7.145 1.00 96.62 97 SER A CA 1
ATOM 696 C C . SER A 1 97 ? -4.599 -6.772 5.916 1.00 96.62 97 SER A C 1
ATOM 698 O O . SER A 1 97 ? -5.685 -6.770 5.340 1.00 96.62 97 SER A O 1
ATOM 700 N N . PRO A 1 98 ? -3.594 -5.977 5.503 1.00 97.44 98 PRO A N 1
ATOM 701 C CA . PRO A 1 98 ? -3.700 -5.121 4.322 1.00 97.44 98 PRO A CA 1
ATOM 702 C C . PRO A 1 98 ? -3.813 -5.938 3.024 1.00 97.44 98 PRO A C 1
ATOM 704 O O . PRO A 1 98 ? -3.115 -6.941 2.853 1.00 97.44 98 PRO A O 1
ATOM 707 N N . GLU A 1 99 ? -4.628 -5.472 2.072 1.00 97.25 99 GLU A N 1
ATOM 708 C CA . GLU A 1 99 ? -4.919 -6.195 0.821 1.00 97.25 99 GLU A CA 1
ATOM 709 C C . GLU A 1 99 ? -4.710 -5.319 -0.421 1.00 97.25 99 GLU A C 1
ATOM 711 O O . GLU A 1 99 ? -5.169 -4.181 -0.485 1.00 97.25 99 GLU A O 1
ATOM 716 N N . VAL A 1 100 ? -4.050 -5.852 -1.452 1.00 96.69 100 VAL A N 1
ATOM 717 C CA . VAL A 1 100 ? -3.940 -5.183 -2.758 1.00 96.69 100 VAL A CA 1
ATOM 718 C C . VAL A 1 100 ? -5.218 -5.427 -3.557 1.00 96.69 100 VAL A C 1
ATOM 720 O O . VAL A 1 100 ? -5.470 -6.543 -4.001 1.00 96.69 100 VAL A O 1
ATOM 723 N N . VAL A 1 101 ? -6.002 -4.377 -3.796 1.00 97.38 101 VAL A N 1
ATOM 724 C CA . VAL A 1 101 ? -7.320 -4.494 -4.451 1.00 97.38 101 VAL A CA 1
ATOM 725 C C . VAL A 1 101 ? -7.322 -4.071 -5.919 1.00 97.38 101 VAL A C 1
ATOM 727 O O . VAL A 1 101 ? -8.240 -4.408 -6.666 1.00 97.38 101 VAL A O 1
ATOM 730 N N . ALA A 1 102 ? -6.320 -3.303 -6.353 1.00 95.38 102 ALA A N 1
ATOM 731 C CA . ALA A 1 102 ? -6.212 -2.853 -7.737 1.00 95.38 102 ALA A CA 1
ATOM 732 C C . ALA A 1 102 ? -4.767 -2.540 -8.131 1.00 95.38 102 ALA A C 1
ATOM 734 O O . ALA A 1 102 ? -3.913 -2.256 -7.289 1.00 95.38 102 ALA A O 1
ATOM 735 N N . GLY A 1 103 ? -4.505 -2.526 -9.436 1.00 91.25 103 GLY A N 1
ATOM 736 C CA . GLY A 1 103 ? -3.207 -2.134 -9.958 1.00 91.25 103 GLY A CA 1
ATOM 737 C C . GLY A 1 103 ? -3.157 -1.985 -11.469 1.00 91.25 103 GLY A C 1
ATOM 738 O O . GLY A 1 103 ? -4.071 -2.402 -12.184 1.00 91.25 103 GLY A O 1
ATOM 739 N N . ARG A 1 104 ? -2.056 -1.390 -11.928 1.00 86.00 104 ARG A N 1
ATOM 740 C CA . ARG A 1 104 ? -1.631 -1.353 -13.327 1.00 86.00 104 ARG A CA 1
ATOM 741 C C . ARG A 1 104 ? -0.146 -1.654 -13.442 1.00 86.00 104 ARG A C 1
ATOM 743 O O . ARG A 1 104 ? 0.597 -1.270 -12.508 1.00 86.00 104 ARG A O 1
#